Protein AF-A0A9Q0VNG8-F1 (afdb_monomer)

Sequence (62 aa):
VFVYHKAFPMPVLSFKFNNTDPLSGHEIDDAAQFISSVCWRGQSSTLVAANSTGNIKILEMV

Nearest PDB structures (foldseek):
  6zqb-assembly1_UE  TM=6.847E-01  e=1.400E+00  Saccharomyces cerevisiae S288C
  6mf4-assembly1_A  TM=7.979E-01  e=4.105E+00  Saccharomyces cerevisiae S288C
  5eio-assembly1_C-2  TM=3.576E-01  e=2.545E+00  Thermus thermophilus
  3wwn-assembly1_B-2  TM=3.472E-01  e=2.701E+00  Thermus thermophilus HB27
  6h3n-assembly1_B  TM=2.790E-01  e=4.911E+00  Pseudomonas aeruginosa PAO1

Secondary structure (DSSP, 8-state):
-EE--TT-SS-SEE----EE-TTT--EE--TT--EEEEEE-TTSSEEEEEETTS-EEEEE--

InterPro domains:
  IPR015943 WD40/YVTN repeat-like-containing domain superfamily [G3DSA:2.130.10.10] (1-62)
  IPR044630 WD-repeat protein SPA1/2/3/4 [PTHR44218] (1-62)

Radius of gyration: 13.17 Å; Cα contacts (8 Å, |Δi|>4): 88; chains: 1; bounding box: 38×19×33 Å

Organism: Salix viminalis (NCBI:txid40686)

Foldseek 3Di:
DFDDDPVDPGTPDDDDDWDADPPPRHTDPDVPKDWPDKDDDPPAQWI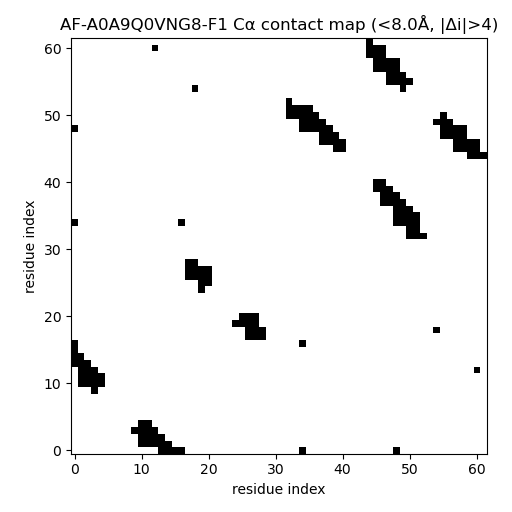WTAIPVGDIDIDGRD

Solvent-accessible surface area (backbone atoms only — not comparable to full-atom values): 4099 Å² total; per-residue (Å²): 88,75,40,75,48,95,92,47,100,53,67,79,45,78,46,86,86,71,47,61,40,89,87,79,68,45,75,52,88,56,89,86,64,46,79,70,47,75,48,74,46,83,99,55,55,43,35,40,40,31,34,72,85,74,53,75,48,82,43,78,67,126

pLDDT: mean 89.92, std 6.04, range [73.19, 97.19]

Structure (mmCIF, N/CA/C/O backbone):
data_AF-A0A9Q0VNG8-F1
#
_entry.id   AF-A0A9Q0VNG8-F1
#
loop_
_atom_site.group_PDB
_atom_site.id
_atom_site.type_symbol
_atom_site.label_atom_id
_atom_site.label_alt_id
_atom_site.label_comp_id
_atom_site.label_asym_id
_atom_site.label_entity_id
_atom_site.label_seq_id
_atom_site.pdbx_PDB_ins_code
_atom_site.Cartn_x
_atom_site.Cartn_y
_atom_site.Cartn_z
_atom_site.occupancy
_atom_site.B_iso_or_equiv
_atom_site.auth_seq_id
_atom_site.auth_comp_id
_atom_site.auth_asym_id
_atom_site.auth_atom_id
_atom_site.pdbx_PDB_model_num
ATOM 1 N N . VAL A 1 1 ? -3.603 2.935 -5.206 1.00 90.06 1 VAL A N 1
ATOM 2 C CA . VAL A 1 1 ? -3.996 2.336 -3.910 1.00 90.06 1 VAL A CA 1
ATOM 3 C C . VAL A 1 1 ? -5.178 3.116 -3.374 1.00 90.06 1 VAL A C 1
ATOM 5 O O . VAL A 1 1 ? -5.112 4.337 -3.361 1.00 90.06 1 VAL A O 1
ATOM 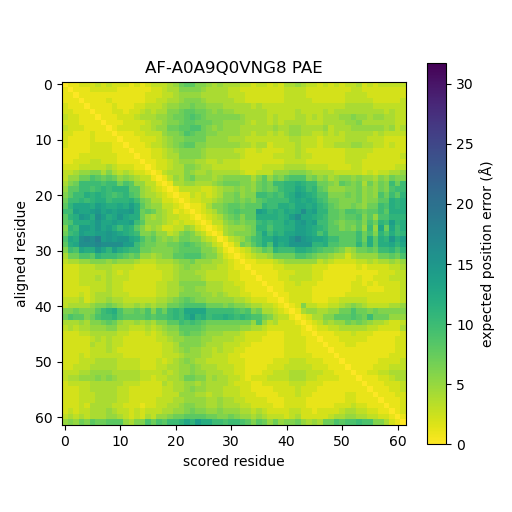8 N N . PHE A 1 2 ? -6.249 2.432 -2.984 1.00 93.75 2 PHE A N 1
ATOM 9 C CA . PHE A 1 2 ? -7.428 3.050 -2.376 1.00 93.75 2 PHE A CA 1
ATOM 10 C C . PHE A 1 2 ? -7.669 2.423 -1.016 1.00 93.75 2 PHE A C 1
ATOM 12 O O . PHE A 1 2 ? -7.482 1.216 -0.854 1.00 93.75 2 PHE A O 1
ATOM 19 N N . VAL A 1 3 ? -8.099 3.239 -0.062 1.00 93.00 3 VAL A N 1
ATOM 20 C CA . VAL A 1 3 ? -8.443 2.789 1.281 1.00 93.00 3 VAL A CA 1
ATOM 21 C C . VAL A 1 3 ? -9.889 3.112 1.564 1.00 93.00 3 VAL A C 1
ATOM 23 O O . VAL A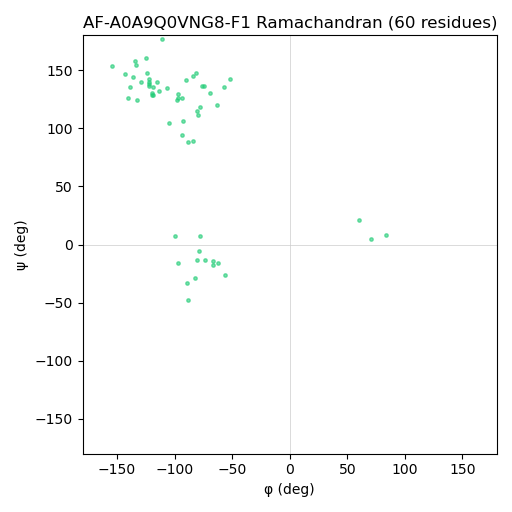 1 3 ? -10.347 4.235 1.365 1.00 93.00 3 VAL A O 1
ATOM 26 N N . TYR A 1 4 ? -10.590 2.098 2.047 1.00 94.12 4 TYR A N 1
ATOM 27 C CA . TYR A 1 4 ? -11.992 2.167 2.402 1.00 94.12 4 TYR A CA 1
ATOM 28 C C . TYR A 1 4 ? -12.135 1.955 3.899 1.00 94.12 4 TYR A C 1
ATOM 30 O O . TYR A 1 4 ? -11.473 1.101 4.488 1.00 94.12 4 TYR A O 1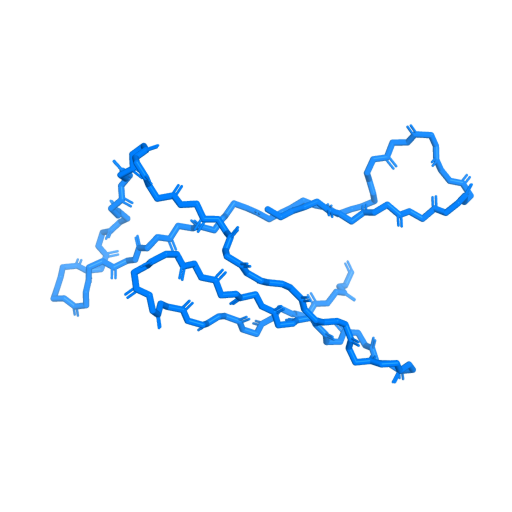
ATOM 38 N N . HIS A 1 5 ? -13.035 2.719 4.499 1.00 91.94 5 HIS A N 1
ATOM 39 C CA . HIS A 1 5 ? -13.435 2.548 5.882 1.00 91.94 5 HIS A CA 1
ATOM 40 C C . HIS A 1 5 ? -14.943 2.319 5.923 1.00 91.94 5 HIS A C 1
ATOM 42 O O . HIS A 1 5 ? -15.690 3.021 5.248 1.00 91.94 5 HIS A O 1
ATOM 48 N N . LYS A 1 6 ? -15.404 1.362 6.736 1.00 95.06 6 LYS A N 1
ATOM 49 C CA . LYS A 1 6 ? -16.810 0.913 6.762 1.00 95.06 6 LYS A CA 1
ATOM 50 C C . LYS A 1 6 ? -17.823 2.041 7.018 1.00 95.06 6 LYS A C 1
ATOM 52 O O . LYS A 1 6 ? -18.975 1.920 6.622 1.00 95.06 6 LYS A O 1
ATOM 57 N N . ALA A 1 7 ? -17.408 3.113 7.691 1.00 97.19 7 ALA A N 1
ATOM 58 C CA . ALA A 1 7 ? -18.275 4.253 7.990 1.00 97.19 7 ALA A CA 1
ATOM 59 C C . ALA A 1 7 ? -18.579 5.155 6.777 1.00 97.19 7 ALA A C 1
ATOM 61 O O . ALA A 1 7 ? -19.481 5.982 6.870 1.00 97.19 7 ALA A O 1
ATOM 62 N N . PHE A 1 8 ? -17.850 5.020 5.664 1.00 96.69 8 PHE A N 1
ATOM 63 C CA . PHE A 1 8 ? -17.991 5.888 4.496 1.00 96.69 8 PHE A CA 1
ATOM 64 C C . PHE A 1 8 ? -18.337 5.074 3.239 1.00 96.69 8 PHE A C 1
ATOM 66 O O . PHE A 1 8 ? -17.769 4.002 3.032 1.00 96.69 8 PHE A O 1
ATOM 73 N N . PRO A 1 9 ? -19.233 5.576 2.368 1.00 96.50 9 PRO A N 1
ATOM 74 C CA . PRO A 1 9 ? -19.593 4.904 1.116 1.00 96.50 9 PRO A CA 1
ATOM 75 C C . PRO A 1 9 ? -18.554 5.106 -0.003 1.00 96.50 9 PRO A C 1
ATOM 77 O O . PRO A 1 9 ? -18.684 4.531 -1.079 1.00 96.50 9 PRO A O 1
ATOM 80 N N . MET A 1 10 ? -17.539 5.937 0.235 1.00 97.00 10 MET A N 1
ATOM 81 C CA . MET A 1 10 ? -16.488 6.316 -0.710 1.00 97.00 10 MET A CA 1
ATOM 82 C C . MET A 1 10 ? -15.097 6.033 -0.115 1.00 97.00 10 MET A C 1
ATOM 84 O O . MET A 1 10 ? -14.981 5.907 1.110 1.00 97.00 10 MET A O 1
ATOM 88 N N . PRO A 1 11 ? -14.036 5.929 -0.940 1.00 96.50 11 PRO A N 1
ATOM 89 C CA . PRO A 1 11 ? -12.676 5.806 -0.430 1.00 96.50 11 PRO A CA 1
ATOM 90 C C . PRO A 1 11 ? -12.337 6.995 0.471 1.00 96.50 11 PRO A C 1
ATOM 92 O O . PRO A 1 11 ? -12.607 8.139 0.113 1.00 96.50 11 PRO A O 1
ATOM 95 N N . VAL A 1 12 ? -11.719 6.723 1.619 1.00 94.56 12 VAL A N 1
ATOM 96 C CA . VAL A 1 12 ? -11.252 7.776 2.533 1.00 94.56 12 VAL A CA 1
ATOM 97 C C . VAL A 1 12 ? -9.900 8.334 2.104 1.00 94.56 12 VAL A C 1
ATOM 99 O O . VAL A 1 12 ? -9.615 9.498 2.350 1.00 94.56 12 VAL A O 1
ATOM 102 N N . LEU A 1 13 ? -9.083 7.518 1.433 1.00 93.56 13 LEU A N 1
ATOM 103 C CA . LEU A 1 13 ? -7.774 7.906 0.917 1.00 93.56 13 LEU A CA 1
ATOM 104 C C . LEU A 1 13 ? -7.511 7.233 -0.431 1.00 93.56 13 LEU A C 1
ATOM 106 O O . LEU A 1 13 ? -7.910 6.088 -0.677 1.00 93.56 13 LEU A O 1
ATOM 110 N N . SER A 1 14 ? -6.790 7.942 -1.294 1.00 93.25 14 SER A N 1
ATOM 111 C CA . SER A 1 14 ? -6.323 7.439 -2.582 1.00 93.25 14 SER A CA 1
ATOM 112 C C . SER A 1 14 ? -4.894 7.889 -2.837 1.00 93.25 14 SER A C 1
ATOM 114 O O . SER A 1 14 ? -4.570 9.059 -2.661 1.00 93.25 14 SER A O 1
ATOM 116 N N . PHE A 1 15 ? -4.061 6.972 -3.312 1.00 91.44 15 PHE A N 1
ATOM 117 C CA . PHE A 1 15 ? -2.674 7.242 -3.665 1.00 91.44 15 PHE A CA 1
ATOM 118 C C . PHE A 1 15 ? -2.354 6.654 -5.040 1.00 91.44 15 PHE A 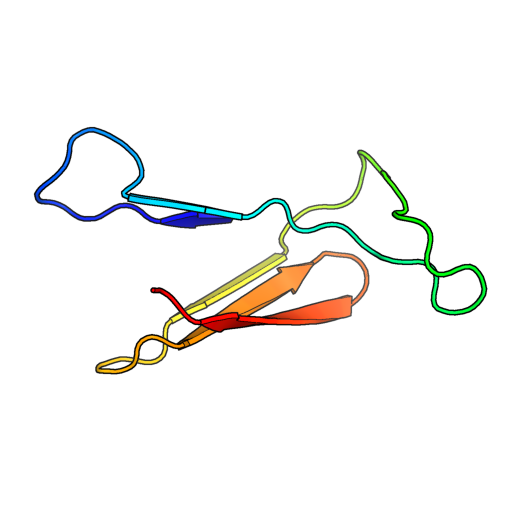C 1
ATOM 120 O O . PHE A 1 15 ? -2.529 5.445 -5.254 1.00 91.44 15 PHE A O 1
ATOM 127 N N . LYS A 1 16 ? -1.874 7.487 -5.972 1.00 88.88 16 LYS A N 1
ATOM 128 C CA . LYS A 1 16 ? -1.357 7.023 -7.267 1.00 88.88 16 LYS A CA 1
ATOM 129 C C . LYS A 1 16 ? 0.075 6.528 -7.062 1.00 88.88 16 LYS A C 1
ATOM 131 O O . LYS A 1 16 ? 0.963 7.285 -6.686 1.00 88.88 16 LYS A O 1
ATOM 136 N N . PHE A 1 17 ? 0.288 5.232 -7.263 1.00 86.75 17 PHE A N 1
ATOM 137 C CA . PHE A 1 17 ? 1.606 4.627 -7.116 1.00 86.75 17 PHE A CA 1
ATOM 138 C C . PHE A 1 17 ? 2.382 4.822 -8.419 1.00 86.75 17 PHE A C 1
ATOM 140 O O . PHE A 1 17 ? 2.306 3.988 -9.314 1.00 86.75 17 PHE A O 1
ATOM 147 N N . ASN A 1 18 ? 3.093 5.940 -8.527 1.00 82.75 18 ASN A N 1
ATOM 148 C CA . ASN A 1 18 ? 3.957 6.210 -9.672 1.00 82.75 18 ASN A CA 1
ATOM 149 C C . ASN A 1 18 ? 5.369 5.685 -9.408 1.00 82.75 18 ASN A C 1
ATOM 151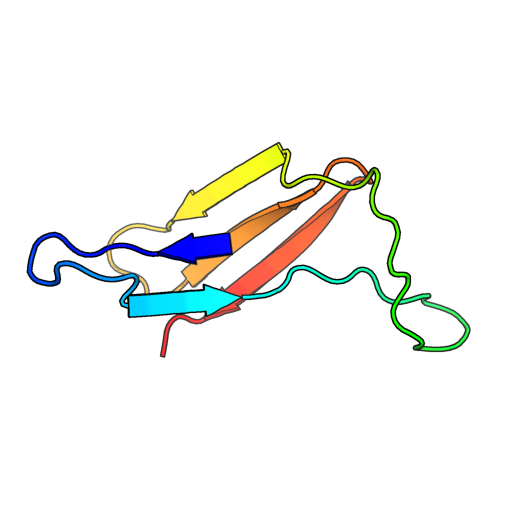 O O . ASN A 1 18 ? 5.875 5.784 -8.282 1.00 82.75 18 ASN A O 1
ATOM 155 N N . ASN A 1 19 ? 6.002 5.135 -10.440 1.00 79.25 19 ASN A N 1
ATOM 156 C CA . ASN A 1 19 ? 7.433 4.880 -10.419 1.00 79.25 19 ASN A CA 1
ATOM 157 C C . ASN A 1 19 ? 8.168 6.157 -10.829 1.00 79.25 19 ASN A C 1
ATOM 159 O O . ASN A 1 19 ? 7.680 6.903 -11.672 1.00 79.25 19 ASN A O 1
ATOM 163 N N . THR A 1 20 ? 9.327 6.412 -10.242 1.00 81.69 20 THR A N 1
ATOM 164 C CA . THR A 1 20 ? 10.134 7.590 -10.564 1.00 81.69 20 THR A CA 1
ATOM 165 C C . THR A 1 20 ? 11.464 7.096 -11.097 1.00 81.69 20 THR A C 1
ATOM 167 O O . THR A 1 20 ? 12.084 6.236 -10.474 1.00 81.69 20 THR A O 1
ATOM 170 N N . ASP A 1 21 ? 11.885 7.595 -12.256 1.00 78.94 21 ASP A N 1
ATOM 171 C CA . ASP A 1 21 ? 13.194 7.266 -12.804 1.00 78.94 21 ASP A CA 1
ATOM 172 C C . ASP A 1 21 ? 14.288 7.776 -11.850 1.00 78.94 21 ASP A C 1
ATOM 174 O O . ASP A 1 21 ? 14.348 8.979 -11.589 1.00 78.94 21 ASP A O 1
ATOM 178 N N . PRO A 1 22 ? 15.161 6.909 -11.311 1.00 77.75 22 PRO A N 1
ATOM 179 C CA . PRO A 1 22 ? 16.163 7.321 -10.331 1.00 77.75 22 PRO A CA 1
ATOM 180 C C . PRO A 1 22 ? 17.239 8.258 -10.900 1.00 77.75 22 PRO A C 1
ATOM 182 O O . PRO A 1 22 ? 17.925 8.913 -10.120 1.00 77.75 22 PRO A O 1
ATOM 185 N N . LEU A 1 23 ? 17.402 8.337 -12.228 1.00 84.88 23 LEU A N 1
ATOM 186 C CA . LEU A 1 23 ? 18.369 9.238 -12.865 1.00 84.88 23 LEU A CA 1
ATOM 187 C C . LEU A 1 23 ? 17.780 10.622 -13.146 1.00 84.88 23 LEU A C 1
ATOM 189 O O . LEU A 1 23 ? 18.410 11.634 -12.843 1.00 84.88 23 LEU A O 1
ATOM 193 N N . SER A 1 24 ? 16.590 10.677 -13.741 1.00 85.25 24 SER A N 1
ATOM 194 C CA . SER A 1 24 ? 15.965 11.931 -14.172 1.00 85.25 24 SER A CA 1
ATOM 195 C C . SER A 1 24 ? 14.951 12.499 -13.180 1.00 85.25 24 SER A C 1
ATOM 197 O O . SER A 1 24 ? 14.565 13.656 -13.320 1.00 85.25 24 SER A O 1
ATOM 199 N N . GLY A 1 25 ? 14.486 11.708 -12.209 1.00 81.06 25 GLY A N 1
ATOM 200 C CA . GLY A 1 25 ? 13.445 12.102 -11.258 1.00 81.06 25 GLY A CA 1
ATOM 201 C C . GLY A 1 25 ? 12.045 12.233 -11.868 1.00 81.06 25 GLY A C 1
ATOM 202 O O . GLY A 1 25 ? 11.119 12.642 -11.170 1.00 81.06 25 GLY A O 1
ATOM 203 N N . HIS A 1 26 ? 11.868 11.894 -13.148 1.00 82.88 26 HIS A N 1
ATOM 204 C CA . HIS A 1 26 ? 10.569 11.968 -13.809 1.00 82.88 26 HIS A CA 1
ATOM 205 C C . HIS A 1 26 ? 9.715 10.745 -13.492 1.00 82.88 26 HIS A C 1
ATOM 207 O O . HIS A 1 26 ? 10.216 9.630 -13.329 1.00 82.88 26 HIS A O 1
ATOM 213 N N . GLU A 1 27 ? 8.403 10.951 -13.425 1.00 80.88 27 GLU A N 1
ATOM 214 C CA . GLU A 1 27 ? 7.464 9.849 -13.270 1.00 80.88 27 GLU A CA 1
ATOM 215 C C . GLU A 1 27 ? 7.425 8.997 -14.542 1.00 80.88 27 GLU A C 1
ATOM 217 O O . GLU A 1 27 ? 7.264 9.506 -15.651 1.00 80.88 27 GLU A O 1
ATOM 222 N N . ILE A 1 28 ? 7.560 7.687 -14.367 1.00 80.25 28 ILE A N 1
ATOM 223 C CA . ILE A 1 28 ? 7.378 6.696 -15.419 1.00 80.25 28 ILE A CA 1
ATOM 224 C C . ILE A 1 28 ? 5.920 6.243 -15.339 1.00 80.25 28 ILE A C 1
ATOM 226 O O . ILE A 1 28 ? 5.540 5.515 -14.417 1.00 80.25 28 ILE A O 1
ATOM 230 N N . ASP A 1 29 ? 5.104 6.687 -16.293 1.00 73.19 29 ASP A N 1
ATOM 231 C CA . ASP A 1 29 ? 3.723 6.224 -16.451 1.00 73.19 29 ASP A CA 1
ATOM 232 C C . ASP A 1 29 ? 3.725 4.983 -17.351 1.00 73.19 29 ASP A C 1
ATOM 234 O O . ASP A 1 29 ? 3.653 5.064 -18.576 1.00 73.19 29 ASP A O 1
ATOM 238 N N . ASP A 1 30 ? 3.895 3.818 -16.732 1.00 79.06 30 ASP A N 1
ATOM 239 C CA . ASP A 1 30 ? 3.823 2.529 -17.415 1.00 79.06 30 ASP A CA 1
ATOM 240 C C . ASP A 1 30 ? 2.493 1.853 -17.074 1.00 79.06 30 ASP A C 1
ATOM 242 O O . ASP A 1 30 ? 2.295 1.327 -15.976 1.00 79.06 30 ASP A O 1
ATOM 246 N N . ALA A 1 31 ? 1.572 1.879 -18.038 1.00 78.81 31 ALA A N 1
ATOM 247 C CA . ALA A 1 31 ? 0.219 1.354 -17.884 1.00 78.81 31 ALA A CA 1
ATOM 248 C C . ALA A 1 31 ? 0.173 -0.163 -17.610 1.00 78.81 31 ALA A C 1
ATOM 250 O O . ALA A 1 31 ? -0.859 -0.666 -17.166 1.00 78.81 31 ALA A O 1
ATOM 251 N N . ALA A 1 32 ? 1.265 -0.896 -17.860 1.00 86.12 32 ALA A N 1
ATOM 252 C CA . ALA A 1 32 ? 1.360 -2.320 -17.547 1.00 86.12 32 ALA A CA 1
ATOM 253 C C . ALA A 1 32 ? 1.689 -2.591 -16.066 1.00 86.12 32 ALA A C 1
ATOM 255 O O . ALA A 1 32 ? 1.558 -3.728 -15.601 1.00 86.12 32 ALA A O 1
ATOM 256 N N . GLN A 1 33 ? 2.118 -1.577 -15.306 1.00 87.81 33 GLN A N 1
ATOM 257 C CA . GLN A 1 33 ? 2.439 -1.743 -13.892 1.00 87.81 33 GLN A CA 1
ATOM 258 C C . GLN A 1 33 ? 1.178 -1.883 -13.048 1.00 87.81 33 GLN A C 1
ATOM 260 O O . GLN A 1 33 ? 0.213 -1.133 -13.176 1.00 87.81 33 GLN A O 1
ATOM 265 N N . PHE A 1 34 ? 1.215 -2.827 -12.112 1.00 90.75 34 PHE A N 1
ATOM 266 C CA . PHE A 1 34 ? 0.121 -3.058 -11.180 1.00 90.75 34 PHE A CA 1
ATOM 267 C C . PHE A 1 34 ? 0.640 -3.221 -9.756 1.00 90.75 34 PHE A C 1
ATOM 269 O O . PHE A 1 34 ? 1.800 -3.565 -9.523 1.00 90.75 34 PHE A O 1
ATOM 276 N N . ILE A 1 35 ? -0.239 -2.974 -8.787 1.00 93.69 35 ILE A N 1
ATOM 277 C CA . ILE A 1 35 ? 0.052 -3.199 -7.371 1.00 93.69 35 ILE A CA 1
ATOM 278 C C . ILE A 1 35 ? -0.064 -4.689 -7.090 1.00 93.69 35 ILE A C 1
ATOM 280 O O . ILE A 1 35 ? -1.126 -5.277 -7.279 1.00 93.69 35 ILE A O 1
ATOM 284 N N . SER A 1 36 ? 1.040 -5.291 -6.662 1.00 95.94 36 SER A N 1
ATOM 285 C CA . SER A 1 36 ? 1.148 -6.729 -6.424 1.00 95.94 36 SER A CA 1
ATOM 286 C C . SER A 1 36 ? 0.759 -7.100 -4.995 1.00 95.94 36 SER A C 1
ATOM 288 O O . SER A 1 36 ? 0.190 -8.164 -4.771 1.00 95.94 36 SER A O 1
ATOM 290 N N . SER A 1 37 ? 1.028 -6.228 -4.018 1.00 96.31 37 SER A N 1
ATOM 291 C CA . SER A 1 37 ? 0.632 -6.450 -2.625 1.00 96.31 37 SER A CA 1
ATOM 292 C C . SER A 1 37 ? 0.476 -5.149 -1.839 1.00 96.31 37 SER A C 1
ATOM 294 O O . SER A 1 37 ? 1.095 -4.127 -2.144 1.00 96.31 37 SER A O 1
ATOM 296 N N . VAL A 1 38 ? -0.368 -5.205 -0.808 1.00 95.88 38 VAL A N 1
ATOM 297 C CA . VAL A 1 38 ? -0.539 -4.150 0.195 1.00 95.88 38 VAL A CA 1
ATOM 298 C C . VAL A 1 38 ? -0.594 -4.776 1.585 1.00 95.88 38 VAL A C 1
ATOM 300 O O . VAL A 1 38 ? -1.150 -5.859 1.760 1.00 95.88 38 VAL A O 1
ATOM 303 N N . CYS A 1 39 ? -0.029 -4.099 2.579 1.00 95.25 39 CYS A N 1
ATOM 304 C CA . CYS A 1 39 ? -0.063 -4.527 3.971 1.00 95.25 39 CYS A CA 1
ATOM 305 C C . CYS A 1 39 ? -0.262 -3.316 4.880 1.00 95.25 39 CYS A C 1
ATOM 307 O O . CYS A 1 39 ? 0.498 -2.351 4.816 1.00 95.25 39 CYS A O 1
ATOM 309 N N . TRP A 1 40 ? -1.280 -3.374 5.734 1.00 93.88 40 TRP A N 1
ATOM 310 C CA . TRP A 1 40 ? -1.507 -2.371 6.768 1.00 93.88 40 TRP A CA 1
ATOM 311 C C . TRP A 1 40 ? -0.920 -2.859 8.092 1.00 93.88 40 TRP A C 1
ATOM 313 O O . TRP A 1 40 ? -1.239 -3.960 8.547 1.00 93.88 40 TRP A O 1
ATOM 323 N N . ARG A 1 41 ? -0.109 -2.032 8.759 1.00 91.38 41 ARG A N 1
ATOM 324 C CA . ARG A 1 41 ? 0.371 -2.338 10.112 1.00 91.38 41 ARG A CA 1
ATOM 325 C C . ARG A 1 41 ? -0.710 -2.008 11.143 1.00 91.38 41 ARG A C 1
ATOM 327 O O . ARG A 1 41 ? -1.032 -0.843 11.349 1.00 91.38 41 ARG A O 1
ATOM 334 N N . GLY A 1 42 ? -1.284 -3.022 11.791 1.00 86.88 42 GLY A N 1
ATOM 335 C CA . GLY A 1 42 ? -2.336 -2.824 12.798 1.00 86.88 42 GLY A CA 1
ATOM 336 C C . GLY A 1 42 ? -1.942 -1.806 13.881 1.00 86.88 42 GLY A C 1
ATOM 337 O O . GLY A 1 42 ? -0.786 -1.770 14.299 1.00 86.88 42 GLY A O 1
ATOM 338 N N . GLN A 1 43 ? -2.907 -0.988 14.322 1.00 85.69 43 GLN A N 1
ATOM 339 C CA . GLN A 1 43 ? -2.717 0.090 15.313 1.00 85.69 43 GLN A CA 1
ATOM 340 C C . GLN A 1 43 ? -1.701 1.180 14.900 1.00 85.69 43 GLN A C 1
ATOM 342 O O . GLN A 1 43 ? -1.170 1.890 15.749 1.00 85.69 43 GLN A O 1
ATOM 347 N N . SER A 1 44 ? -1.413 1.323 13.604 1.00 91.19 44 SER A N 1
ATOM 348 C CA . SER A 1 44 ? -0.522 2.347 13.049 1.00 91.19 44 SER A CA 1
ATOM 349 C C . SER A 1 44 ? -1.162 3.009 11.826 1.00 91.19 44 SER A C 1
ATOM 351 O O . SER A 1 44 ? -1.986 2.397 11.147 1.00 91.19 44 SER A O 1
ATOM 353 N N . SER A 1 45 ? -0.762 4.247 11.528 1.00 91.69 45 SER A N 1
ATOM 354 C CA . SER A 1 45 ? -1.071 4.952 10.277 1.00 91.69 45 SER A CA 1
ATOM 355 C C . SER A 1 45 ? -0.194 4.493 9.106 1.00 91.69 45 SER A C 1
ATOM 357 O O . SER A 1 45 ? -0.236 5.096 8.044 1.00 91.69 45 SER A O 1
ATOM 359 N N . THR A 1 46 ? 0.627 3.451 9.256 1.00 94.69 46 THR A N 1
ATOM 360 C CA . THR A 1 46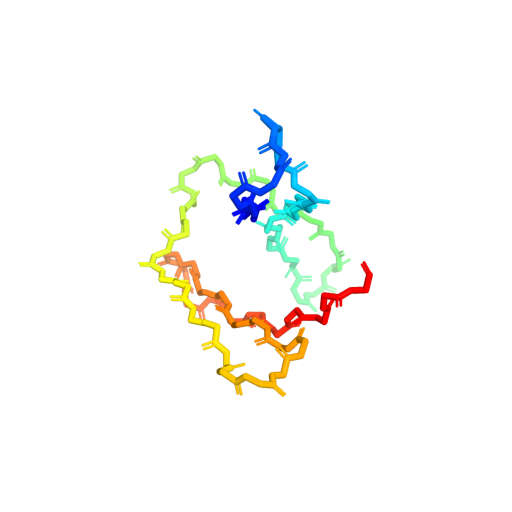 ? 1.544 3.007 8.200 1.00 94.69 46 THR A CA 1
ATOM 361 C C . THR A 1 46 ? 0.941 1.912 7.321 1.00 94.69 46 THR A C 1
ATOM 363 O O . THR A 1 46 ? 0.568 0.835 7.801 1.00 94.69 46 THR A O 1
ATOM 366 N N . LEU A 1 47 ? 0.954 2.150 6.009 1.00 94.94 47 LEU A N 1
ATOM 367 C CA . LEU A 1 47 ? 0.634 1.177 4.970 1.00 94.94 47 LEU A CA 1
ATOM 368 C C . LEU A 1 47 ? 1.842 0.957 4.056 1.00 94.94 47 LEU A C 1
ATOM 370 O O . LEU A 1 47 ? 2.496 1.900 3.627 1.00 94.94 47 LEU A O 1
ATOM 374 N N . VAL A 1 48 ? 2.132 -0.297 3.731 1.00 95.69 48 VAL A N 1
ATOM 375 C CA . VAL A 1 48 ? 3.167 -0.671 2.764 1.00 95.69 48 VAL A CA 1
ATOM 376 C C . VAL A 1 48 ? 2.490 -1.155 1.490 1.00 95.69 48 VAL A C 1
ATOM 378 O O . VAL A 1 48 ? 1.545 -1.943 1.550 1.00 95.69 48 VAL A O 1
ATOM 381 N N . ALA A 1 49 ? 2.975 -0.701 0.338 1.00 95.75 49 ALA A N 1
ATOM 382 C CA . ALA A 1 49 ? 2.527 -1.160 -0.972 1.00 95.75 49 ALA A CA 1
ATOM 383 C C . ALA A 1 49 ? 3.724 -1.552 -1.841 1.00 95.75 49 ALA A C 1
ATOM 385 O O . ALA A 1 49 ? 4.741 -0.855 -1.846 1.00 95.75 49 ALA A O 1
ATOM 386 N N . ALA A 1 50 ? 3.577 -2.641 -2.594 1.00 95.75 50 ALA A N 1
ATOM 387 C CA . ALA A 1 50 ? 4.548 -3.086 -3.585 1.00 95.75 50 ALA A CA 1
ATOM 388 C C . ALA A 1 50 ? 3.896 -3.222 -4.968 1.00 95.75 50 ALA A C 1
ATOM 390 O O . ALA A 1 50 ? 2.715 -3.568 -5.071 1.00 95.75 50 ALA A O 1
ATOM 391 N N . ASN A 1 51 ? 4.657 -2.960 -6.032 1.00 93.62 51 ASN A N 1
ATOM 392 C CA . ASN A 1 51 ? 4.197 -3.113 -7.415 1.00 93.62 51 ASN A CA 1
ATOM 393 C C . ASN A 1 51 ? 4.888 -4.284 -8.145 1.00 93.62 51 ASN A C 1
ATOM 395 O O . ASN A 1 51 ? 5.754 -4.969 -7.597 1.00 93.62 51 ASN A O 1
ATOM 399 N N . SER A 1 52 ? 4.479 -4.534 -9.389 1.00 93.00 52 SER A N 1
ATOM 400 C CA . SER A 1 52 ? 4.990 -5.615 -10.243 1.00 93.00 52 SER A CA 1
ATOM 401 C C . SER A 1 52 ? 6.455 -5.463 -10.669 1.00 93.00 52 SER A C 1
ATOM 403 O O . SER A 1 52 ? 7.053 -6.438 -11.112 1.00 93.00 52 SER A O 1
ATOM 405 N N . THR A 1 53 ? 7.056 -4.281 -10.505 1.00 91.25 53 THR A N 1
ATOM 406 C CA . THR A 1 53 ? 8.461 -4.011 -10.857 1.00 91.25 53 THR A CA 1
ATOM 407 C C . THR A 1 53 ? 9.401 -4.061 -9.651 1.00 91.25 53 THR A C 1
ATOM 409 O O . THR A 1 53 ? 10.565 -3.692 -9.769 1.00 91.25 53 THR A O 1
ATOM 412 N N . GLY A 1 54 ? 8.909 -4.485 -8.482 1.00 90.81 54 GLY A N 1
ATOM 413 C CA . GLY A 1 54 ? 9.711 -4.610 -7.262 1.00 90.81 54 GLY A CA 1
ATOM 414 C C . GLY A 1 54 ? 9.877 -3.316 -6.461 1.00 90.81 54 GLY A C 1
ATOM 415 O O . GLY A 1 54 ? 10.632 -3.304 -5.491 1.00 90.81 54 GLY A O 1
ATOM 416 N N . ASN A 1 55 ? 9.169 -2.237 -6.810 1.00 91.12 55 ASN A N 1
ATOM 417 C CA . ASN A 1 55 ? 9.179 -1.017 -6.006 1.00 9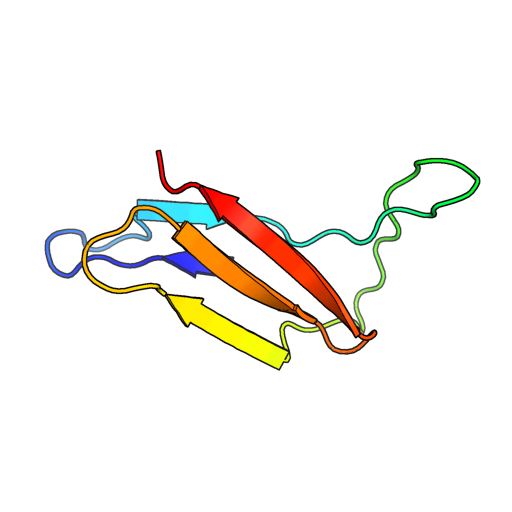1.12 55 ASN A CA 1
ATOM 418 C C . ASN A 1 55 ? 8.320 -1.192 -4.755 1.00 91.12 55 ASN A C 1
ATOM 420 O O . ASN A 1 55 ? 7.186 -1.668 -4.841 1.00 91.12 55 ASN A O 1
ATOM 424 N N . ILE A 1 56 ? 8.834 -0.732 -3.614 1.00 94.00 56 ILE A N 1
ATOM 425 C CA . ILE A 1 56 ? 8.143 -0.736 -2.322 1.00 94.00 56 ILE A CA 1
ATOM 426 C C . ILE A 1 56 ? 8.025 0.708 -1.837 1.00 94.00 56 ILE A C 1
ATOM 428 O O . ILE A 1 56 ? 9.020 1.428 -1.786 1.00 94.00 56 ILE A O 1
ATOM 432 N N . LYS A 1 57 ? 6.814 1.129 -1.459 1.00 93.19 57 LYS A N 1
ATOM 433 C CA . LYS A 1 57 ? 6.573 2.432 -0.824 1.00 93.19 57 LYS A CA 1
ATOM 434 C C . LYS A 1 57 ? 5.917 2.257 0.538 1.00 93.19 57 LYS A C 1
ATOM 436 O O . LYS A 1 57 ? 5.006 1.444 0.700 1.00 93.19 57 LYS A O 1
ATOM 441 N N . ILE A 1 58 ? 6.386 3.054 1.495 1.00 94.44 58 ILE A N 1
ATOM 442 C CA . ILE A 1 58 ? 5.783 3.221 2.816 1.00 94.44 58 ILE A CA 1
ATOM 443 C C . ILE A 1 58 ? 4.930 4.485 2.754 1.00 94.44 58 ILE A C 1
ATOM 445 O O . ILE A 1 58 ? 5.418 5.547 2.374 1.00 94.44 58 ILE A O 1
ATOM 449 N N . LEU A 1 59 ? 3.653 4.348 3.083 1.00 93.12 59 LEU A N 1
ATOM 450 C CA . LEU A 1 59 ? 2.657 5.407 3.072 1.00 93.12 59 LEU A CA 1
ATOM 451 C C . LEU A 1 59 ? 2.220 5.678 4.510 1.00 93.12 59 LEU A C 1
ATOM 453 O O . LEU A 1 59 ? 1.907 4.746 5.253 1.00 93.12 59 LEU A O 1
ATOM 457 N N . GLU A 1 60 ? 2.198 6.951 4.888 1.00 92.81 60 GLU A N 1
ATOM 458 C CA . GLU A 1 60 ? 1.598 7.415 6.134 1.00 92.81 60 GLU A CA 1
ATOM 459 C C . GLU A 1 60 ? 0.181 7.922 5.849 1.00 92.81 60 GLU A C 1
ATOM 461 O O . GLU A 1 60 ?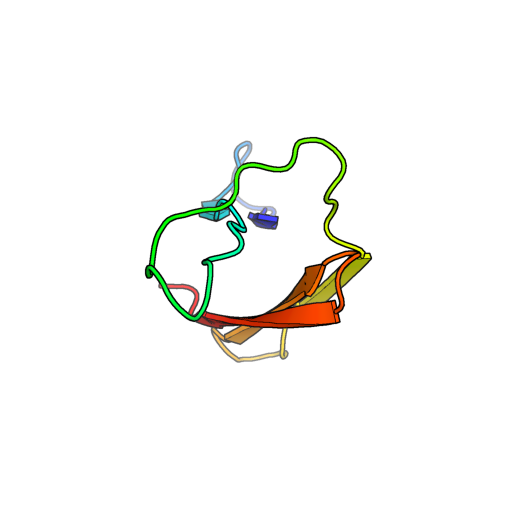 -0.038 8.734 4.952 1.00 92.81 60 GLU A O 1
ATOM 466 N N . MET A 1 61 ? -0.784 7.391 6.589 1.00 88.88 61 MET A N 1
ATOM 467 C CA . MET A 1 61 ? -2.208 7.647 6.424 1.00 88.88 61 MET A CA 1
ATOM 468 C C . MET A 1 61 ? -2.603 8.784 7.369 1.00 88.88 61 MET A C 1
ATOM 470 O O . MET A 1 61 ? -2.842 8.538 8.554 1.00 88.88 61 MET A O 1
ATOM 474 N N . VAL A 1 62 ? -2.602 10.010 6.837 1.00 82.69 62 VAL A N 1
ATOM 475 C CA . VAL A 1 62 ? -2.985 11.261 7.521 1.00 82.69 62 VAL A CA 1
ATOM 476 C C . VAL A 1 62 ? -4.351 11.767 7.083 1.00 82.69 62 VAL A C 1
ATOM 478 O O . VAL A 1 62 ? -4.741 11.487 5.926 1.00 82.69 62 VAL A O 1
#

Mean predicted aligned error: 4.44 Å